Protein AF-A0A7X7K538-F1 (afdb_monomer_lite)

pLDDT: mean 91.97, std 10.76, range [41.25, 97.94]

Secondary structure (DSSP, 8-state):
-------EEE-GGGHHHHHHHHHTT--EEE-SS--HHHHHHHHHHHTPEEEES-HHHHT-TT--EEE---

Radius of gyration: 11.53 Å; chains: 1; bounding box: 33×25×27 Å

Foldseek 3Di:
DDDPQAAEEEELVCVVVLVVCVVVPHNYHYDDPDDLVRSQVCCQVVVHEYEYCDPVSQPDPPGNYDHDDD

Structure (mmCIF, N/CA/C/O backbone):
data_AF-A0A7X7K538-F1
#
_entry.id   AF-A0A7X7K538-F1
#
loop_
_atom_site.group_PDB
_atom_site.id
_atom_site.type_symbol
_atom_site.label_atom_id
_atom_site.label_alt_id
_atom_site.label_comp_id
_atom_site.label_asym_id
_atom_site.label_entity_id
_atom_site.label_seq_id
_atom_site.pdbx_PDB_ins_code
_atom_site.Cartn_x
_atom_site.Cartn_y
_atom_site.Cartn_z
_atom_site.occupancy
_atom_site.B_iso_or_equiv
_atom_site.auth_seq_id
_atom_site.auth_comp_id
_atom_site.auth_asym_id
_atom_site.auth_atom_id
_atom_site.pdbx_PDB_model_num
ATOM 1 N N . MET A 1 1 ? -20.128 -8.190 14.056 1.00 41.25 1 MET A N 1
ATOM 2 C CA . MET A 1 1 ? -20.245 -8.544 12.630 1.00 41.25 1 MET A CA 1
ATOM 3 C C . MET A 1 1 ? -19.043 -7.891 11.981 1.00 41.25 1 MET A C 1
ATOM 5 O O . MET A 1 1 ? -19.025 -6.673 11.922 1.00 41.25 1 MET A O 1
ATOM 9 N N . GLY A 1 2 ? -17.963 -8.640 11.760 1.00 48.53 2 GLY A N 1
ATOM 10 C CA . GLY A 1 2 ? -16.721 -8.053 11.258 1.00 48.53 2 GLY A CA 1
ATOM 11 C C . GLY A 1 2 ? -16.927 -7.670 9.804 1.00 48.53 2 GLY A C 1
ATOM 12 O O . GLY A 1 2 ? -17.175 -8.551 8.990 1.00 48.53 2 GLY A O 1
ATOM 13 N N . GLU A 1 3 ? -16.894 -6.376 9.509 1.00 55.38 3 GLU A N 1
ATOM 14 C CA . GLU A 1 3 ? -16.659 -5.902 8.150 1.00 55.38 3 GLU A CA 1
ATOM 15 C C . GLU A 1 3 ? -15.319 -6.530 7.728 1.00 55.38 3 GLU A C 1
ATOM 17 O O . GLU A 1 3 ? -14.371 -6.503 8.518 1.00 55.38 3 GLU A O 1
ATOM 22 N N . ASP A 1 4 ? -15.237 -7.172 6.562 1.00 63.22 4 ASP A N 1
ATOM 23 C CA . ASP A 1 4 ? -13.955 -7.594 5.990 1.00 63.22 4 ASP A CA 1
ATOM 24 C C . ASP A 1 4 ? -13.100 -6.336 5.790 1.00 63.22 4 ASP A C 1
ATOM 26 O O . ASP A 1 4 ? -13.199 -5.656 4.767 1.00 63.22 4 ASP A O 1
ATOM 30 N N . ASP A 1 5 ? -12.332 -5.979 6.821 1.00 79.81 5 ASP A N 1
ATOM 31 C CA . ASP A 1 5 ? -11.668 -4.688 6.892 1.00 79.81 5 ASP A CA 1
ATOM 32 C C . ASP A 1 5 ? -10.667 -4.605 5.738 1.00 79.81 5 ASP A C 1
ATOM 34 O O . ASP A 1 5 ? -9.851 -5.511 5.516 1.00 79.81 5 ASP A O 1
ATOM 38 N N . LEU A 1 6 ? -10.793 -3.561 4.923 1.00 90.06 6 LEU A N 1
ATOM 39 C CA . LEU A 1 6 ? -10.026 -3.436 3.694 1.00 90.06 6 LEU A CA 1
ATOM 40 C C . LEU A 1 6 ? -8.568 -3.133 4.045 1.00 90.06 6 LEU A C 1
ATOM 42 O O . LEU A 1 6 ? -8.203 -1.990 4.319 1.00 90.06 6 LEU A O 1
ATOM 46 N N . ARG A 1 7 ? -7.724 -4.166 3.992 1.00 95.81 7 ARG A N 1
ATOM 47 C CA . ARG A 1 7 ? -6.291 -4.053 4.281 1.00 95.81 7 ARG A CA 1
ATOM 48 C C . ARG A 1 7 ? -5.499 -3.789 3.015 1.00 95.81 7 ARG A C 1
ATOM 50 O O . ARG A 1 7 ? -5.510 -4.582 2.071 1.00 95.81 7 ARG A O 1
ATOM 57 N N . LEU A 1 8 ? -4.786 -2.676 3.010 1.00 97.38 8 LEU A N 1
ATOM 58 C CA . LEU A 1 8 ? -4.040 -2.156 1.878 1.00 97.38 8 LEU A CA 1
ATOM 59 C C . LEU A 1 8 ? -2.541 -2.293 2.147 1.00 97.38 8 LEU A C 1
ATOM 61 O O . LEU A 1 8 ? -2.076 -2.128 3.276 1.00 97.38 8 LEU A O 1
ATOM 65 N N . LEU A 1 9 ? -1.786 -2.599 1.099 1.00 97.56 9 LEU A N 1
ATOM 66 C CA . LEU A 1 9 ? -0.331 -2.516 1.077 1.00 97.56 9 LEU A CA 1
ATOM 67 C C . LEU A 1 9 ? 0.057 -1.602 -0.078 1.00 97.56 9 LEU A C 1
ATOM 69 O O . LEU A 1 9 ? -0.363 -1.831 -1.205 1.00 97.56 9 LEU A O 1
ATOM 73 N N . LEU A 1 10 ? 0.829 -0.562 0.193 1.00 97.44 10 LEU A N 1
ATOM 74 C CA . LEU A 1 10 ? 1.278 0.405 -0.798 1.00 97.44 10 LEU A CA 1
ATOM 75 C C . LEU A 1 10 ? 2.784 0.271 -1.015 1.00 97.44 10 LEU A C 1
ATOM 77 O O . LEU A 1 10 ? 3.550 0.182 -0.053 1.00 97.44 10 LEU A O 1
ATOM 81 N N . ASP A 1 11 ? 3.199 0.294 -2.279 1.00 95.56 11 ASP A N 1
ATOM 82 C CA . ASP A 1 11 ? 4.611 0.351 -2.652 1.00 95.56 11 ASP A CA 1
ATOM 83 C C . ASP A 1 11 ? 5.238 1.737 -2.398 1.00 95.56 11 ASP A C 1
ATOM 85 O O . ASP A 1 11 ? 4.559 2.719 -2.067 1.00 95.56 11 ASP A O 1
ATOM 89 N N . GLY A 1 12 ? 6.551 1.837 -2.621 1.00 94.38 12 GLY A N 1
ATOM 90 C CA . GLY A 1 12 ? 7.312 3.078 -2.463 1.00 94.38 12 GLY A CA 1
ATOM 91 C C . GLY A 1 12 ? 6.861 4.246 -3.351 1.00 94.38 12 GLY A C 1
ATOM 92 O O . GLY A 1 12 ? 7.186 5.395 -3.049 1.00 94.38 12 GLY A O 1
ATOM 93 N N . MET A 1 13 ? 6.077 4.012 -4.409 1.00 93.06 13 MET A N 1
ATOM 94 C CA . MET A 1 13 ? 5.612 5.070 -5.316 1.00 93.06 13 MET A CA 1
ATOM 95 C C . MET A 1 13 ? 4.373 5.802 -4.802 1.00 93.06 13 MET A C 1
ATOM 97 O O . MET A 1 13 ? 4.022 6.875 -5.304 1.00 93.06 13 MET A O 1
ATOM 101 N N . LEU A 1 14 ? 3.700 5.243 -3.797 1.00 95.62 14 LEU A N 1
ATOM 102 C CA . LEU A 1 14 ? 2.412 5.726 -3.316 1.00 95.62 14 LEU A CA 1
ATOM 103 C C . LEU A 1 14 ? 2.472 6.342 -1.914 1.00 95.62 14 LEU A C 1
ATOM 105 O O . LEU A 1 14 ? 1.441 6.477 -1.259 1.00 95.62 14 LEU A O 1
ATOM 109 N N . GLY A 1 15 ? 3.639 6.815 -1.464 1.00 94.44 15 GLY A N 1
ATOM 110 C CA . GLY A 1 15 ? 3.815 7.358 -0.107 1.00 94.44 15 GLY A CA 1
ATOM 111 C C . GLY A 1 15 ? 2.846 8.490 0.269 1.00 94.44 15 GLY A C 1
ATOM 112 O O . GLY A 1 15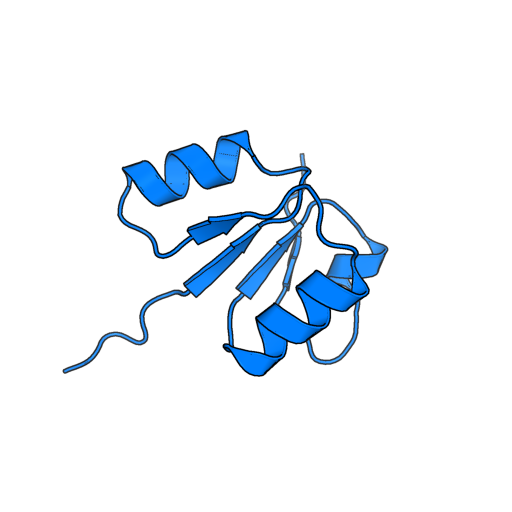 ? 2.332 8.531 1.388 1.00 94.44 15 GLY A O 1
ATOM 113 N N . ARG A 1 16 ? 2.510 9.386 -0.673 1.00 96.00 16 ARG A N 1
ATOM 114 C CA . ARG A 1 16 ? 1.496 10.433 -0.430 1.00 96.00 16 ARG A CA 1
ATOM 115 C C . ARG A 1 16 ? 0.099 9.840 -0.239 1.00 96.00 16 ARG A C 1
ATOM 117 O O . ARG A 1 16 ? -0.628 10.290 0.641 1.00 96.00 16 ARG A O 1
ATOM 124 N N . LEU A 1 17 ? -0.268 8.851 -1.050 1.00 96.44 17 LEU A N 1
ATOM 125 C CA . LEU A 1 17 ? -1.558 8.172 -0.948 1.00 96.44 17 LEU A CA 1
ATOM 126 C C . LEU A 1 17 ? -1.646 7.369 0.355 1.00 96.44 17 LEU A C 1
ATOM 128 O O . LEU A 1 17 ? -2.642 7.483 1.060 1.00 96.44 17 LEU A O 1
ATOM 132 N N . ALA A 1 18 ? -0.581 6.655 0.727 1.00 96.56 18 ALA A N 1
ATOM 133 C CA . ALA A 1 18 ? -0.498 5.916 1.984 1.00 96.56 18 ALA A CA 1
ATOM 134 C C . ALA A 1 18 ? -0.766 6.821 3.193 1.00 96.56 18 ALA A C 1
ATOM 136 O O . ALA A 1 18 ? -1.538 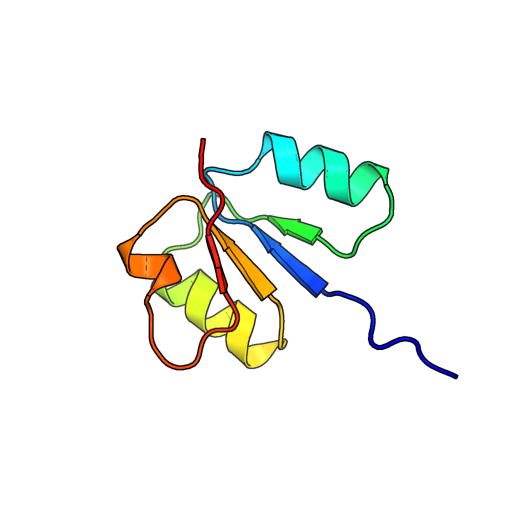6.465 4.082 1.00 96.56 18 ALA A O 1
ATOM 137 N N . LYS A 1 19 ? -0.182 8.028 3.202 1.00 96.81 19 LYS A N 1
ATOM 138 C CA . LYS A 1 19 ? -0.433 9.020 4.254 1.00 96.81 19 LYS A CA 1
ATOM 139 C C . LYS A 1 19 ? -1.913 9.404 4.338 1.00 96.81 19 LYS A C 1
ATOM 141 O O . LYS A 1 19 ? -2.457 9.434 5.436 1.00 96.81 19 LYS A O 1
ATOM 146 N N . TRP A 1 20 ? -2.558 9.688 3.207 1.00 97.94 20 TRP A N 1
ATOM 147 C CA . TRP A 1 20 ? -3.978 10.048 3.188 1.00 97.94 20 TRP A CA 1
ATOM 148 C C . TRP A 1 20 ? -4.882 8.905 3.640 1.00 97.94 20 TRP A C 1
ATOM 150 O O . TRP A 1 20 ? -5.773 9.132 4.448 1.00 97.94 20 TRP A O 1
ATOM 160 N N . LEU A 1 21 ? -4.625 7.680 3.181 1.00 95.88 21 LEU A N 1
ATOM 161 C CA . LEU A 1 21 ? -5.414 6.513 3.574 1.00 95.88 21 LEU A CA 1
ATOM 162 C C . LEU A 1 21 ? -5.338 6.262 5.085 1.00 95.88 21 LEU A C 1
ATOM 164 O O . LEU A 1 21 ? -6.372 6.089 5.722 1.00 95.88 21 LEU A O 1
ATOM 168 N N . ARG A 1 22 ? -4.140 6.355 5.679 1.00 95.88 22 ARG A N 1
ATOM 169 C CA . ARG A 1 22 ? -3.970 6.260 7.140 1.00 95.88 22 ARG A CA 1
ATOM 170 C C . ARG A 1 22 ? -4.713 7.364 7.889 1.00 95.88 22 ARG A C 1
ATOM 172 O O . ARG A 1 22 ? -5.336 7.091 8.905 1.00 95.88 22 ARG A O 1
ATOM 179 N N . LEU A 1 23 ? -4.660 8.603 7.393 1.00 97.12 23 LEU A N 1
ATOM 180 C CA . LEU A 1 23 ? -5.382 9.730 8.000 1.00 97.12 23 LEU A CA 1
ATOM 181 C C . LEU A 1 23 ? -6.904 9.547 7.955 1.00 97.12 23 LEU A C 1
ATOM 183 O O . LEU A 1 23 ? -7.594 10.004 8.859 1.00 97.12 23 LEU A O 1
ATOM 187 N N . LEU A 1 24 ? -7.415 8.880 6.922 1.00 96.12 24 LEU A N 1
ATOM 188 C CA . LEU A 1 24 ? -8.832 8.548 6.772 1.00 96.12 24 LEU A CA 1
ATOM 189 C C . LEU A 1 24 ? -9.252 7.301 7.571 1.00 96.12 24 LEU A C 1
ATOM 191 O O . LEU A 1 24 ? -10.429 6.958 7.561 1.00 96.12 24 LEU A O 1
ATOM 195 N N . GLY A 1 25 ? -8.319 6.641 8.267 1.00 94.81 25 GLY A N 1
ATOM 196 C CA . GLY A 1 25 ? -8.596 5.490 9.128 1.00 94.81 25 GLY A CA 1
ATOM 197 C C . GLY A 1 25 ? -8.526 4.122 8.445 1.00 94.81 25 GLY A C 1
ATOM 198 O O . GLY A 1 25 ? -8.900 3.137 9.068 1.00 94.81 25 GLY A O 1
ATOM 199 N N . TYR A 1 26 ? -8.037 4.030 7.204 1.00 95.62 26 TYR A N 1
ATOM 200 C CA . TYR A 1 26 ? -7.841 2.738 6.536 1.00 95.62 26 TYR A CA 1
ATOM 201 C C . TYR A 1 26 ? -6.605 2.002 7.077 1.00 95.62 26 TYR A C 1
ATOM 203 O O . TYR A 1 26 ? -5.562 2.626 7.311 1.00 95.62 26 TYR A O 1
ATOM 211 N N . ASP A 1 27 ? -6.675 0.668 7.167 1.00 95.81 27 ASP A N 1
ATOM 212 C CA . ASP A 1 27 ? -5.498 -0.187 7.369 1.00 95.81 27 ASP A CA 1
ATOM 213 C C . ASP A 1 27 ? -4.631 -0.164 6.102 1.00 95.81 27 ASP A C 1
ATOM 215 O O . ASP A 1 27 ? -4.811 -0.945 5.168 1.00 95.81 27 ASP A O 1
ATOM 219 N N . ALA A 1 28 ? -3.704 0.789 6.054 1.00 96.31 28 ALA A N 1
ATOM 220 C CA . ALA A 1 28 ? -2.811 1.013 4.930 1.00 96.31 28 ALA A CA 1
ATOM 221 C C . ALA A 1 28 ? -1.348 0.858 5.354 1.00 96.31 28 ALA A C 1
ATOM 223 O O . ALA A 1 28 ? -0.732 1.772 5.912 1.00 96.31 28 ALA A O 1
ATOM 224 N N . GLU A 1 29 ? -0.753 -0.288 5.044 1.00 96.38 29 GLU A N 1
ATOM 225 C CA . GLU A 1 29 ? 0.687 -0.486 5.162 1.00 96.38 29 GLU A CA 1
ATOM 226 C C . GLU A 1 29 ? 1.433 0.128 3.979 1.00 96.38 29 GLU A C 1
ATOM 228 O O . GLU A 1 29 ? 0.931 0.194 2.863 1.00 96.38 29 GLU A O 1
ATOM 233 N N . TYR A 1 30 ? 2.641 0.617 4.235 1.00 96.12 30 TYR A N 1
ATOM 234 C CA . TYR A 1 30 ? 3.491 1.256 3.240 1.00 96.12 30 TYR A CA 1
ATOM 235 C C . TYR A 1 30 ? 4.930 0.897 3.543 1.00 96.12 30 TYR A C 1
ATOM 237 O O . TYR A 1 30 ? 5.380 1.093 4.675 1.00 96.12 30 TYR A O 1
ATOM 245 N N . ASP A 1 31 ? 5.630 0.409 2.528 1.00 92.62 31 ASP A N 1
ATOM 246 C CA . ASP A 1 31 ? 7.041 0.077 2.620 1.00 92.62 31 ASP A CA 1
ATOM 247 C C . ASP A 1 31 ? 7.759 0.540 1.353 1.00 92.62 31 ASP A C 1
ATOM 249 O O . ASP A 1 31 ? 7.510 0.047 0.254 1.00 92.62 31 ASP A O 1
ATOM 253 N N . ASN A 1 32 ? 8.649 1.518 1.515 1.00 92.44 32 ASN A N 1
ATOM 254 C CA . ASN A 1 32 ? 9.449 2.074 0.426 1.00 92.44 32 ASN A CA 1
ATOM 255 C C . ASN A 1 32 ? 10.778 1.351 0.204 1.00 92.44 32 ASN A C 1
ATOM 257 O O . ASN A 1 32 ? 11.507 1.707 -0.717 1.00 92.44 32 ASN A O 1
ATOM 261 N N . SER A 1 33 ? 11.106 0.391 1.065 1.00 92.50 33 SER A N 1
ATOM 262 C CA . SER A 1 33 ? 12.352 -0.374 1.034 1.00 92.50 33 SER A CA 1
ATOM 263 C C . SER A 1 33 ? 12.141 -1.819 0.581 1.00 92.50 33 SER A C 1
ATOM 265 O O . SER A 1 33 ? 13.094 -2.504 0.212 1.00 92.50 33 SER A O 1
ATOM 267 N N . ALA A 1 34 ? 10.891 -2.285 0.591 1.00 92.94 34 ALA A N 1
ATOM 268 C CA . ALA A 1 34 ? 10.521 -3.609 0.131 1.00 92.94 34 ALA A CA 1
ATOM 269 C C . ALA A 1 34 ? 10.754 -3.773 -1.374 1.00 92.94 34 ALA A C 1
ATOM 271 O O . ALA A 1 34 ? 10.361 -2.933 -2.179 1.00 92.94 34 ALA A O 1
ATOM 272 N N . SER A 1 35 ? 11.326 -4.915 -1.754 1.00 94.88 35 SER A N 1
ATOM 273 C CA . SER A 1 35 ? 11.315 -5.357 -3.148 1.00 94.88 35 SER A CA 1
ATOM 274 C C . SER A 1 35 ? 9.918 -5.825 -3.565 1.00 94.88 35 SER A C 1
ATOM 276 O O . SER A 1 35 ? 9.115 -6.253 -2.734 1.00 94.88 35 SER A O 1
ATOM 278 N N . ASP A 1 36 ? 9.666 -5.882 -4.867 1.00 93.31 36 ASP A N 1
ATOM 279 C CA . ASP A 1 36 ? 8.439 -6.428 -5.455 1.00 93.31 36 ASP A CA 1
ATOM 280 C C . ASP A 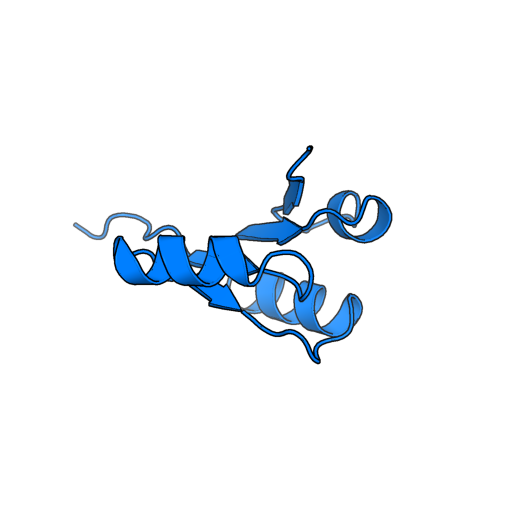1 36 ? 8.090 -7.830 -4.956 1.00 93.31 36 ASP A C 1
ATOM 282 O O . ASP A 1 36 ? 6.925 -8.164 -4.741 1.00 93.31 36 ASP A O 1
ATOM 286 N N . THR A 1 37 ? 9.097 -8.683 -4.760 1.00 94.62 37 THR A N 1
ATOM 287 C CA . THR A 1 37 ? 8.894 -10.041 -4.239 1.00 94.62 37 THR A CA 1
ATOM 288 C C . THR A 1 37 ? 8.503 -10.028 -2.768 1.00 94.62 37 THR A C 1
ATOM 290 O O . THR A 1 37 ? 7.666 -10.830 -2.354 1.00 94.62 37 THR A O 1
ATOM 293 N N . GLU A 1 38 ? 9.048 -9.096 -1.996 1.00 96.06 38 GLU A N 1
ATOM 294 C CA . GLU A 1 38 ? 8.701 -8.922 -0.593 1.00 96.06 38 GLU A CA 1
ATOM 295 C C . GLU A 1 38 ? 7.269 -8.386 -0.429 1.00 96.06 38 GLU A C 1
ATOM 297 O O . GLU A 1 38 ? 6.481 -8.961 0.325 1.00 96.06 38 GLU A O 1
ATOM 302 N N . LEU A 1 39 ? 6.900 -7.357 -1.202 1.00 95.94 39 LEU A N 1
ATOM 303 C CA . LEU A 1 39 ? 5.534 -6.826 -1.262 1.00 95.94 39 LEU A CA 1
ATOM 304 C C . LEU A 1 39 ? 4.539 -7.912 -1.684 1.00 95.94 39 LEU A C 1
ATOM 306 O O . LEU A 1 39 ? 3.505 -8.105 -1.045 1.00 95.94 39 LEU A O 1
ATOM 310 N N . ALA A 1 40 ? 4.883 -8.681 -2.720 1.00 95.75 40 ALA A N 1
ATOM 311 C CA . ALA A 1 40 ? 4.070 -9.784 -3.212 1.00 95.75 40 ALA A CA 1
ATOM 312 C C . ALA A 1 40 ? 3.858 -10.884 -2.163 1.00 95.75 40 ALA A C 1
ATOM 314 O O . ALA A 1 40 ? 2.773 -11.463 -2.069 1.00 95.75 40 ALA A O 1
ATOM 315 N N . ARG A 1 41 ? 4.902 -11.212 -1.397 1.00 96.19 41 ARG A N 1
ATOM 316 C CA . ARG A 1 41 ? 4.837 -12.211 -0.329 1.00 96.19 41 ARG A CA 1
ATOM 317 C C . ARG A 1 41 ? 3.941 -11.732 0.808 1.00 96.19 41 ARG A C 1
ATOM 319 O O . ARG A 1 41 ? 3.044 -12.474 1.196 1.00 96.19 41 ARG A O 1
ATOM 326 N N . ARG A 1 42 ? 4.143 -10.502 1.291 1.00 95.88 42 ARG A N 1
ATOM 327 C CA . ARG A 1 42 ? 3.338 -9.908 2.371 1.00 95.88 42 ARG A CA 1
ATOM 328 C C . ARG A 1 42 ? 1.872 -9.768 1.992 1.00 95.88 42 ARG A C 1
ATOM 330 O O . ARG A 1 42 ? 1.012 -10.268 2.708 1.00 95.88 42 ARG A O 1
ATOM 337 N N . ALA A 1 43 ? 1.579 -9.204 0.820 1.00 96.00 43 ALA A N 1
ATOM 338 C CA . ALA A 1 43 ? 0.202 -9.057 0.355 1.00 96.00 43 ALA A CA 1
ATOM 339 C C . ALA A 1 43 ? -0.546 -10.398 0.299 1.00 96.00 43 ALA A C 1
ATOM 341 O O . ALA A 1 43 ? -1.714 -10.464 0.672 1.00 96.00 43 ALA A O 1
ATOM 342 N N . ARG A 1 44 ? 0.125 -11.489 -0.092 1.00 95.12 44 ARG A N 1
ATOM 343 C CA . ARG A 1 44 ? -0.475 -12.831 -0.059 1.00 95.12 44 ARG A CA 1
ATOM 344 C C . ARG A 1 44 ? -0.623 -13.382 1.351 1.00 95.12 44 ARG A C 1
ATOM 346 O O . ARG A 1 44 ? -1.708 -13.839 1.693 1.00 95.12 44 ARG A O 1
ATOM 353 N N . ALA A 1 45 ? 0.450 -13.351 2.139 1.00 95.25 45 ALA A N 1
ATOM 354 C CA . ALA A 1 45 ? 0.479 -13.921 3.484 1.00 95.25 45 ALA A CA 1
ATOM 355 C C . ALA A 1 45 ? -0.566 -13.272 4.397 1.00 95.25 45 ALA A C 1
ATOM 357 O O . ALA A 1 45 ? -1.228 -13.951 5.176 1.00 95.25 45 ALA A O 1
ATOM 358 N N . GLU A 1 46 ? -0.747 -11.964 4.254 1.00 94.88 46 GLU A N 1
ATOM 359 C CA . GLU A 1 46 ? -1.674 -11.193 5.069 1.00 94.88 46 GLU A CA 1
ATOM 360 C C . GLU A 1 46 ? -3.023 -11.001 4.378 1.00 94.88 46 GLU A C 1
ATOM 362 O O . GLU A 1 46 ? -3.973 -10.580 5.021 1.00 94.88 46 GLU A O 1
ATOM 367 N N . GLY A 1 47 ? -3.156 -11.326 3.091 1.00 94.25 47 GLY A N 1
ATOM 368 C CA . GLY A 1 47 ? -4.386 -11.124 2.329 1.00 94.25 47 GLY A CA 1
ATOM 369 C C . GLY A 1 47 ? -4.698 -9.656 2.014 1.00 94.25 47 GLY A C 1
ATOM 370 O O . GLY A 1 47 ? -5.869 -9.330 1.811 1.00 94.25 47 GLY A O 1
ATOM 371 N N . ARG A 1 48 ? -3.685 -8.784 1.953 1.00 96.12 48 ARG A N 1
ATOM 372 C CA . ARG A 1 48 ? -3.822 -7.355 1.623 1.00 96.12 48 ARG A CA 1
ATOM 373 C C . ARG A 1 48 ? -4.024 -7.128 0.122 1.00 96.12 48 ARG A C 1
ATOM 375 O O . ARG A 1 48 ? -3.549 -7.907 -0.706 1.00 96.12 48 ARG A O 1
ATOM 382 N N . VAL A 1 49 ? -4.694 -6.034 -0.235 1.00 96.88 49 VAL A N 1
ATOM 383 C CA . VAL A 1 49 ? -4.732 -5.516 -1.610 1.00 96.88 49 VAL A CA 1
ATOM 384 C C . VAL A 1 49 ? -3.498 -4.645 -1.840 1.00 96.88 49 VAL A C 1
ATOM 386 O O . VAL A 1 49 ? -3.285 -3.667 -1.126 1.00 96.88 49 VAL A O 1
ATOM 389 N N . LEU A 1 50 ? -2.680 -4.999 -2.830 1.00 97.31 50 LEU A N 1
ATOM 390 C CA . LEU A 1 50 ? -1.470 -4.265 -3.190 1.00 97.31 50 LEU A CA 1
ATOM 391 C C . LEU A 1 50 ? -1.801 -3.116 -4.148 1.00 97.31 50 LEU A C 1
ATOM 393 O O . LEU A 1 50 ? -2.304 -3.331 -5.250 1.00 97.31 50 LEU A O 1
ATOM 397 N N . LEU A 1 51 ? -1.490 -1.893 -3.739 1.00 97.06 51 LEU A N 1
ATOM 398 C CA . LEU A 1 51 ? -1.576 -0.701 -4.565 1.00 97.06 51 LEU A CA 1
ATOM 399 C C . LEU A 1 51 ? -0.181 -0.379 -5.086 1.00 97.06 51 LEU A C 1
ATOM 401 O O . LEU A 1 51 ? 0.778 -0.272 -4.320 1.00 97.06 51 LEU A O 1
ATOM 405 N N . THR A 1 52 ? -0.085 -0.194 -6.395 1.00 95.81 52 THR A N 1
ATOM 406 C CA . THR A 1 52 ? 1.175 0.113 -7.071 1.00 95.81 52 THR A CA 1
ATOM 407 C C . THR A 1 52 ? 0.915 0.929 -8.333 1.00 95.81 52 THR A C 1
ATOM 409 O O . THR A 1 52 ? -0.183 0.894 -8.899 1.00 95.81 52 THR A O 1
ATOM 412 N N . ARG A 1 53 ? 1.915 1.691 -8.777 1.00 94.94 53 ARG A N 1
ATOM 413 C CA . ARG A 1 53 ? 1.942 2.259 -10.139 1.00 94.94 53 ARG A CA 1
ATOM 414 C C . ARG A 1 53 ? 2.738 1.397 -11.117 1.00 94.94 53 ARG A C 1
ATOM 416 O O . ARG A 1 53 ? 2.705 1.671 -12.315 1.00 94.94 53 ARG A O 1
ATOM 423 N N . ASP A 1 54 ? 3.425 0.378 -10.614 1.00 93.75 54 ASP A N 1
ATOM 424 C CA . ASP A 1 54 ? 4.282 -0.502 -11.389 1.00 93.75 54 ASP A CA 1
ATOM 425 C C . ASP A 1 54 ? 3.411 -1.486 -12.170 1.00 93.75 54 ASP A C 1
ATOM 427 O O . ASP A 1 54 ? 2.498 -2.118 -11.629 1.00 93.75 54 ASP A O 1
ATOM 431 N N . TYR A 1 55 ? 3.660 -1.582 -13.471 1.00 93.25 55 TYR A N 1
ATOM 432 C CA . TYR A 1 55 ? 2.884 -2.449 -14.343 1.00 93.25 55 TYR A CA 1
ATOM 433 C C . TYR A 1 55 ? 3.223 -3.931 -14.142 1.00 93.25 55 TYR A C 1
ATOM 435 O O . TYR A 1 55 ? 2.320 -4.770 -14.175 1.00 93.25 55 TYR A O 1
ATOM 443 N N . GLU A 1 56 ? 4.494 -4.269 -13.937 1.00 92.69 56 GLU A N 1
ATOM 444 C CA . GLU A 1 56 ? 4.946 -5.648 -13.758 1.00 92.69 56 GLU A CA 1
ATOM 445 C C . GLU A 1 56 ? 4.442 -6.207 -12.425 1.00 92.69 56 GLU A C 1
ATOM 447 O O . GLU A 1 56 ? 3.866 -7.299 -12.383 1.00 92.69 56 GLU A O 1
ATOM 452 N N . LEU A 1 57 ? 4.555 -5.425 -11.348 1.00 92.75 57 LEU A N 1
ATOM 453 C CA . LEU A 1 57 ? 4.050 -5.812 -10.033 1.00 92.75 57 LEU A CA 1
ATOM 454 C C . LEU A 1 57 ? 2.521 -5.940 -10.024 1.00 92.75 57 LEU A C 1
ATOM 456 O O . LEU A 1 57 ? 1.987 -6.895 -9.452 1.00 92.75 57 LEU A O 1
ATOM 460 N N . ALA A 1 58 ? 1.808 -5.024 -10.691 1.00 93.88 58 ALA A N 1
ATOM 461 C CA . ALA A 1 58 ? 0.350 -5.071 -10.790 1.00 93.88 58 ALA A CA 1
ATOM 462 C C . ALA A 1 58 ? -0.165 -6.318 -11.523 1.00 93.88 58 ALA A C 1
ATOM 464 O O . ALA A 1 58 ? -1.211 -6.846 -11.148 1.00 93.88 58 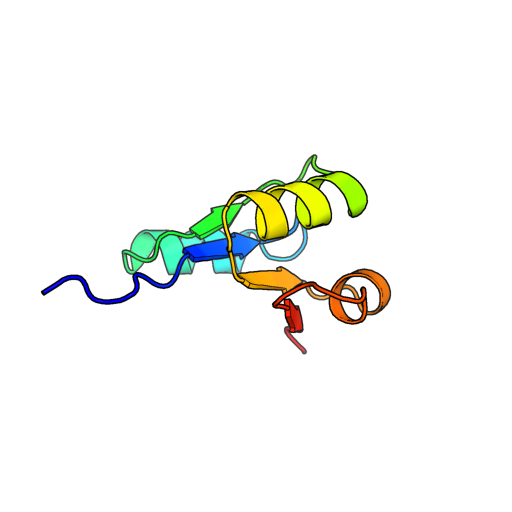ALA A O 1
ATOM 465 N N . ASN A 1 59 ? 0.558 -6.795 -12.540 1.00 93.88 59 ASN A N 1
ATOM 466 C CA . ASN A 1 59 ? 0.177 -7.968 -13.335 1.00 93.88 59 ASN A CA 1
ATOM 467 C C . ASN A 1 59 ? 0.689 -9.295 -12.760 1.00 93.88 59 ASN A C 1
ATOM 469 O O . ASN A 1 59 ? 0.538 -10.349 -13.385 1.00 93.88 59 ASN A O 1
ATOM 473 N N . ARG A 1 60 ? 1.297 -9.281 -11.570 1.00 94.06 60 ARG A N 1
ATOM 474 C CA . ARG A 1 60 ? 1.866 -10.488 -10.979 1.00 94.06 60 ARG A CA 1
ATOM 475 C C . ARG A 1 60 ? 0.752 -11.490 -10.604 1.00 94.06 60 ARG A C 1
ATOM 477 O O . ARG A 1 60 ? -0.133 -11.152 -9.818 1.00 94.06 60 ARG A O 1
ATOM 484 N N . PRO A 1 61 ? 0.791 -12.746 -11.094 1.00 92.12 61 PRO A N 1
ATOM 485 C CA . PRO A 1 61 ? -0.290 -13.712 -10.883 1.00 92.12 61 PRO A CA 1
ATOM 486 C C . PRO A 1 61 ? -0.535 -14.032 -9.407 1.00 92.12 61 PRO A C 1
ATOM 488 O O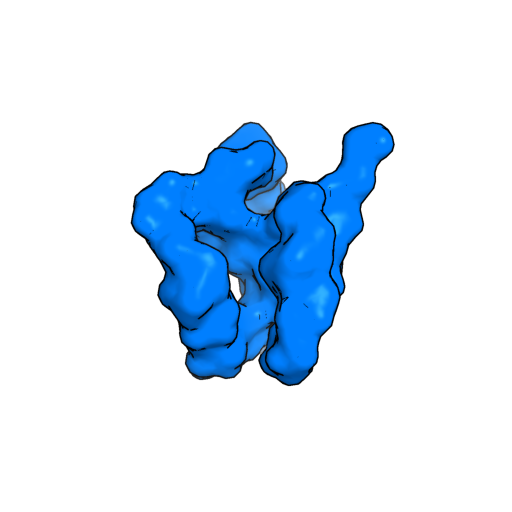 . PRO A 1 61 ? 0.408 -14.166 -8.627 1.00 92.12 61 PRO A O 1
ATOM 491 N N . GLY A 1 62 ? -1.796 -14.217 -9.015 1.00 91.44 62 GLY A N 1
ATOM 492 C CA . GLY A 1 62 ? -2.155 -14.606 -7.646 1.00 91.44 62 GLY A CA 1
ATOM 493 C C . GLY A 1 62 ? -1.942 -13.504 -6.604 1.00 91.44 62 GLY A C 1
ATOM 494 O O . GLY A 1 62 ? -1.765 -13.807 -5.425 1.00 91.44 62 GLY A O 1
ATOM 495 N N . LEU A 1 63 ? -1.899 -12.243 -7.029 1.00 94.75 63 LEU A N 1
ATOM 496 C CA . LEU A 1 63 ? -1.981 -11.070 -6.167 1.00 94.75 63 LEU A CA 1
ATOM 497 C C . LEU A 1 63 ? -3.326 -10.377 -6.367 1.00 94.75 63 LEU A C 1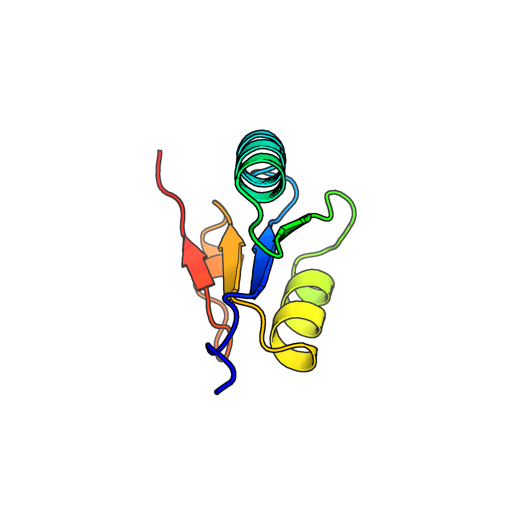
ATOM 499 O O . LEU A 1 63 ? -3.836 -10.303 -7.481 1.00 94.75 63 LEU A O 1
ATOM 503 N N . ARG A 1 64 ? -3.882 -9.841 -5.278 1.00 95.94 64 ARG A N 1
ATOM 504 C CA . ARG A 1 64 ? -4.963 -8.858 -5.354 1.00 95.94 64 ARG A CA 1
ATOM 505 C C . ARG A 1 64 ? -4.319 -7.489 -5.491 1.00 95.94 64 ARG A C 1
ATOM 507 O O . ARG A 1 64 ? -3.786 -6.974 -4.513 1.00 95.94 64 ARG A O 1
ATOM 514 N N . THR A 1 65 ? -4.325 -6.935 -6.695 1.00 96.31 65 THR A N 1
ATOM 515 C CA . THR A 1 65 ? -3.649 -5.676 -7.023 1.00 96.31 65 THR A CA 1
ATOM 516 C C . THR A 1 65 ? -4.627 -4.638 -7.556 1.00 96.31 65 THR A C 1
ATOM 518 O O . THR A 1 65 ? -5.521 -4.950 -8.339 1.00 96.31 65 THR A O 1
ATOM 521 N N . LEU A 1 66 ? -4.426 -3.381 -7.160 1.00 95.81 66 LEU A N 1
ATOM 522 C CA . LEU A 1 66 ? -5.062 -2.218 -7.768 1.00 95.81 66 LEU A CA 1
ATOM 523 C C . LEU A 1 66 ? -3.970 -1.311 -8.333 1.00 95.81 66 LEU A C 1
ATOM 525 O O . LEU A 1 66 ? -3.229 -0.660 -7.593 1.00 95.81 66 LEU A O 1
ATOM 529 N N . ARG A 1 67 ? -3.872 -1.266 -9.663 1.00 95.56 67 ARG A N 1
ATOM 530 C CA . ARG A 1 67 ? -2.936 -0.367 -10.335 1.00 95.56 67 ARG A CA 1
ATOM 531 C C . ARG A 1 67 ? -3.492 1.051 -10.319 1.00 95.56 67 ARG A C 1
ATOM 533 O O . ARG A 1 67 ? -4.571 1.301 -10.852 1.00 95.56 67 ARG A O 1
ATOM 540 N N . ILE A 1 68 ? -2.733 1.985 -9.763 1.00 94.62 68 ILE A N 1
ATOM 541 C CA . ILE A 1 68 ? -3.083 3.404 -9.778 1.00 94.62 68 ILE A CA 1
ATOM 542 C C . ILE A 1 68 ? -2.499 4.028 -11.045 1.00 94.62 68 ILE A C 1
ATOM 544 O O . ILE A 1 68 ? -1.282 4.121 -11.195 1.00 94.62 68 ILE A O 1
ATOM 548 N N . ALA A 1 69 ? -3.365 4.442 -11.966 1.00 87.56 69 ALA A N 1
ATOM 549 C CA . ALA A 1 69 ? -2.966 5.243 -13.116 1.00 87.56 69 ALA A CA 1
ATOM 550 C C . ALA A 1 69 ? -2.935 6.734 -12.738 1.00 87.56 69 ALA A C 1
ATOM 552 O O . ALA A 1 69 ? -3.719 7.180 -11.898 1.00 87.56 69 ALA A O 1
ATOM 553 N N . SER A 1 70 ? -1.998 7.470 -13.335 1.00 69.25 70 SER A N 1
ATOM 554 C CA . SER A 1 70 ? -1.982 8.936 -13.346 1.00 69.25 70 SER A CA 1
ATOM 555 C C . SER A 1 70 ? -2.687 9.457 -14.586 1.00 69.25 70 SER A C 1
ATOM 557 O O . SER A 1 70 ? -2.678 8.727 -15.601 1.00 69.25 70 SER A O 1
#

Sequence (70 aa):
MGEDDLRLLLDGMLGRLAKWLRLLGYDAEYDNSASDTELARRARAEGRVLLTRDYELANRPGLRTLRIAS